Protein AF-A0A2V5M4J9-F1 (afdb_monomer_lite)

Sequence (105 aa):
ENNRIRSLRSKNKDLRDEFHAYTSADENSNRVGEFAIGTNIACTHIIGHILQDEKLPGVHIAFGHPYAEHTGANWVSKTHIDCVGRDFDVWFNGEQVMRGGKFLI

pLDDT: mean 96.08, std 2.66, range [74.31, 98.38]

Structure (mmCIF, N/CA/C/O backbone):
data_AF-A0A2V5M4J9-F1
#
_entry.id   AF-A0A2V5M4J9-F1
#
loop_
_atom_site.group_PDB
_atom_site.id
_atom_site.type_symbol
_atom_site.label_atom_id
_atom_site.label_alt_id
_atom_site.label_comp_id
_atom_site.label_asym_id
_atom_site.label_entity_id
_atom_site.label_seq_id
_atom_site.pdbx_PDB_ins_code
_atom_site.Cartn_x
_atom_site.Cartn_y
_atom_site.Cartn_z
_atom_site.occupancy
_atom_site.B_iso_or_equiv
_atom_site.auth_seq_id
_atom_site.auth_comp_id
_atom_site.auth_asym_id
_atom_site.auth_atom_id
_atom_site.pdbx_PDB_model_num
ATOM 1 N N . GLU A 1 1 ? 11.830 -9.648 1.959 1.00 92.56 1 GLU A N 1
ATOM 2 C CA . GLU A 1 1 ? 13.175 -9.847 2.545 1.00 92.56 1 GLU A CA 1
ATOM 3 C C . GLU A 1 1 ? 14.004 -8.615 2.230 1.00 92.56 1 GLU A C 1
ATOM 5 O O . GLU A 1 1 ? 13.890 -8.134 1.111 1.00 92.56 1 GLU A O 1
ATOM 10 N N . ASN A 1 2 ? 14.727 -8.044 3.199 1.00 94.00 2 ASN A N 1
ATOM 11 C CA . ASN A 1 2 ? 15.477 -6.788 3.016 1.00 94.00 2 ASN A CA 1
ATOM 12 C C . ASN A 1 2 ? 14.642 -5.669 2.358 1.00 94.00 2 ASN A C 1
ATOM 14 O O . ASN A 1 2 ? 15.060 -5.053 1.381 1.00 94.00 2 ASN A O 1
ATOM 18 N N . ASN A 1 3 ? 13.419 -5.461 2.860 1.00 93.88 3 ASN A N 1
ATOM 19 C CA . ASN A 1 3 ? 12.439 -4.486 2.355 1.00 93.88 3 ASN A CA 1
ATOM 20 C C . ASN A 1 3 ? 11.999 -4.696 0.898 1.00 93.88 3 ASN A C 1
ATOM 22 O O . ASN A 1 3 ? 11.500 -3.771 0.269 1.00 93.88 3 ASN A O 1
ATOM 26 N N . ARG A 1 4 ? 12.168 -5.906 0.354 1.00 97.62 4 ARG A N 1
ATOM 27 C CA . ARG A 1 4 ? 11.781 -6.261 -1.015 1.00 97.62 4 ARG A CA 1
ATOM 28 C C . ARG A 1 4 ? 10.781 -7.407 -1.063 1.00 97.62 4 ARG A C 1
ATOM 30 O O . ARG A 1 4 ? 10.797 -8.297 -0.199 1.00 97.62 4 ARG A O 1
ATOM 37 N N . ILE A 1 5 ? 9.947 -7.415 -2.100 1.00 97.56 5 ILE A N 1
ATOM 38 C CA . ILE A 1 5 ? 9.062 -8.543 -2.409 1.00 97.56 5 ILE A CA 1
ATOM 39 C C . ILE A 1 5 ? 9.921 -9.784 -2.677 1.00 97.56 5 ILE A C 1
ATOM 41 O O . ILE A 1 5 ? 10.812 -9.771 -3.520 1.00 97.56 5 ILE A O 1
ATOM 45 N N . ARG A 1 6 ? 9.636 -10.868 -1.948 1.00 97.44 6 ARG A N 1
ATOM 46 C CA . ARG A 1 6 ? 10.272 -12.186 -2.135 1.00 97.44 6 ARG A CA 1
ATOM 47 C C . ARG A 1 6 ? 9.352 -13.172 -2.856 1.00 97.44 6 ARG A C 1
ATOM 49 O O . ARG A 1 6 ? 9.812 -14.054 -3.569 1.00 97.44 6 ARG A O 1
ATOM 56 N N . SER A 1 7 ? 8.048 -13.071 -2.617 1.00 97.12 7 SER A N 1
ATOM 57 C CA . SER A 1 7 ? 7.055 -13.992 -3.164 1.00 97.12 7 SER A CA 1
ATOM 58 C C . SER A 1 7 ? 5.683 -13.339 -3.206 1.00 97.12 7 SER A C 1
ATOM 60 O O . SER A 1 7 ? 5.333 -12.618 -2.274 1.00 97.12 7 SER A O 1
ATOM 62 N N . LEU A 1 8 ? 4.892 -13.675 -4.223 1.00 97.25 8 L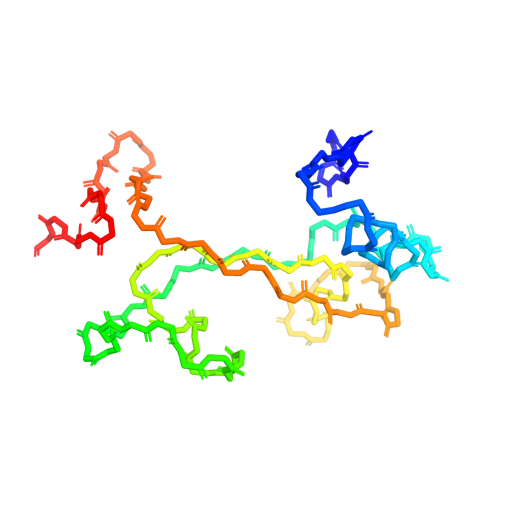EU A N 1
ATOM 63 C CA . LEU A 1 8 ? 3.516 -13.212 -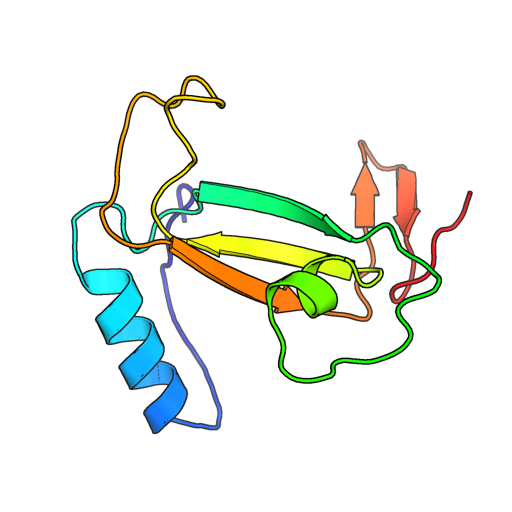4.397 1.00 97.25 8 LEU A CA 1
ATOM 64 C C . LEU A 1 8 ? 2.563 -14.405 -4.480 1.00 97.25 8 LEU A C 1
ATOM 66 O O . LEU A 1 8 ? 2.861 -15.412 -5.126 1.00 97.25 8 LEU A O 1
ATOM 70 N N . ARG A 1 9 ? 1.408 -14.305 -3.816 1.00 97.56 9 ARG A N 1
ATOM 71 C CA . ARG A 1 9 ? 0.365 -15.342 -3.810 1.00 97.56 9 ARG A CA 1
ATOM 72 C C . ARG A 1 9 ? -1.006 -14.679 -3.833 1.00 97.56 9 ARG A C 1
ATOM 74 O O . ARG A 1 9 ? -1.270 -13.793 -3.034 1.00 97.56 9 ARG A O 1
ATOM 81 N N . SER A 1 10 ? -1.880 -15.143 -4.718 1.00 97.44 10 SER A N 1
ATOM 82 C CA . SER A 1 10 ? -3.283 -14.735 -4.774 1.00 97.44 10 SER A CA 1
ATOM 83 C C . SER A 1 10 ? -4.113 -15.848 -5.404 1.00 97.44 10 SER A C 1
ATOM 85 O O . SER A 1 10 ? -3.596 -16.637 -6.199 1.00 97.44 10 SER A O 1
ATOM 87 N N . LYS A 1 11 ? -5.402 -15.912 -5.052 1.00 98.25 11 LYS A N 1
ATOM 88 C CA . LYS A 1 11 ? -6.378 -16.762 -5.755 1.00 98.25 11 LYS A CA 1
ATOM 89 C C . LYS A 1 11 ? -6.677 -16.217 -7.155 1.00 98.25 11 LYS A C 1
ATOM 91 O O . LYS A 1 11 ? -6.919 -17.003 -8.065 1.00 98.25 11 LYS A O 1
ATOM 96 N N . ASN A 1 12 ? -6.629 -14.894 -7.319 1.00 98.19 12 ASN A N 1
ATOM 97 C CA . ASN A 1 12 ? -6.725 -14.234 -8.615 1.00 98.19 12 ASN A CA 1
ATOM 98 C C . ASN A 1 12 ? -5.325 -14.203 -9.252 1.00 98.19 12 ASN A C 1
ATOM 100 O O . ASN A 1 12 ? -4.452 -13.459 -8.798 1.00 98.19 12 ASN A O 1
ATOM 104 N N . LYS A 1 13 ? -5.104 -15.072 -10.244 1.00 98.19 13 LYS A N 1
ATOM 105 C CA . LYS A 1 13 ? -3.802 -15.225 -10.907 1.00 98.19 13 LYS A CA 1
ATOM 106 C C . LYS A 1 13 ? -3.479 -14.038 -11.807 1.00 98.19 13 LYS A C 1
ATOM 108 O O . LYS A 1 13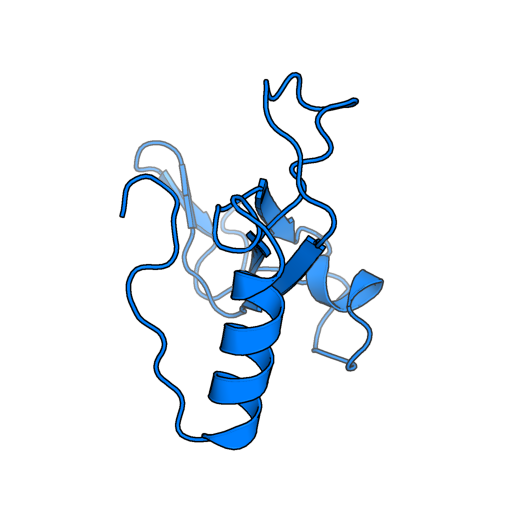 ? -2.346 -13.583 -11.764 1.00 98.19 13 LYS A O 1
ATOM 113 N N . ASP A 1 14 ? -4.472 -13.506 -12.513 1.00 98.38 14 ASP A N 1
ATOM 114 C CA . ASP A 1 14 ? -4.290 -12.372 -13.422 1.00 98.38 14 ASP A CA 1
ATOM 115 C C . ASP A 1 14 ? -3.839 -11.138 -12.635 1.00 98.38 14 ASP A C 1
ATOM 117 O O . ASP A 1 14 ? -2.789 -10.574 -12.921 1.00 98.38 14 ASP A O 1
ATOM 121 N N . LEU A 1 15 ? -4.523 -10.826 -11.526 1.00 97.44 15 LEU A N 1
ATOM 122 C CA . LEU A 1 15 ? -4.122 -9.734 -10.632 1.00 97.44 15 LEU A CA 1
ATOM 123 C C . LEU A 1 15 ? -2.712 -9.936 -10.061 1.00 97.44 15 LEU A C 1
ATOM 125 O O . LEU A 1 15 ? -1.943 -8.986 -9.943 1.00 97.44 15 LEU A O 1
ATOM 129 N N . ARG A 1 16 ? -2.361 -11.169 -9.669 1.00 98.12 16 ARG A N 1
ATOM 130 C CA . ARG A 1 16 ? -1.012 -11.472 -9.167 1.00 98.12 16 ARG A CA 1
ATOM 131 C C . ARG A 1 16 ? 0.038 -11.206 -10.243 1.00 98.12 16 ARG A C 1
ATOM 133 O O . ARG A 1 16 ? 1.092 -10.667 -9.917 1.00 98.12 16 ARG A O 1
ATOM 140 N N . ASP A 1 17 ? -0.231 -11.623 -11.474 1.00 98.38 17 ASP A N 1
ATOM 141 C CA . ASP A 1 17 ? 0.718 -11.538 -12.580 1.00 98.38 17 ASP A CA 1
ATOM 142 C C . ASP A 1 17 ? 0.858 -10.087 -13.069 1.00 98.38 17 ASP A C 1
ATOM 144 O O . ASP A 1 17 ? 1.980 -9.634 -13.294 1.00 98.38 17 ASP A O 1
ATOM 148 N N . GLU A 1 18 ? -0.234 -9.317 -13.095 1.00 98.25 18 GLU A N 1
ATOM 149 C CA . GLU A 1 18 ? -0.220 -7.865 -13.323 1.00 98.25 18 GLU A CA 1
ATOM 150 C C . GLU A 1 18 ? 0.551 -7.120 -12.225 1.00 98.25 18 GLU A C 1
ATOM 152 O O . GLU A 1 18 ? 1.429 -6.308 -12.521 1.00 98.25 18 GLU A O 1
ATOM 157 N N . PHE A 1 19 ? 0.294 -7.437 -10.952 1.00 98.00 19 PHE A N 1
ATOM 158 C CA . PHE A 1 19 ? 1.011 -6.833 -9.828 1.00 98.00 19 PHE A CA 1
ATOM 159 C C . PHE A 1 19 ? 2.508 -7.169 -9.859 1.00 98.00 19 PHE A C 1
ATOM 161 O O . PHE A 1 19 ? 3.355 -6.311 -9.608 1.00 98.00 19 PHE A O 1
ATOM 168 N N . HIS A 1 20 ? 2.856 -8.414 -10.198 1.00 98.25 20 HIS A N 1
ATOM 169 C CA . HIS A 1 20 ? 4.244 -8.832 -10.377 1.00 98.25 20 HIS A CA 1
ATOM 170 C C . HIS A 1 20 ? 4.920 -8.080 -11.527 1.00 98.25 20 HIS A C 1
ATOM 172 O O . HIS A 1 20 ? 6.048 -7.615 -11.368 1.00 98.25 20 HIS A O 1
ATOM 178 N N . ALA A 1 21 ? 4.241 -7.933 -12.668 1.00 98.38 21 ALA A N 1
ATOM 179 C CA . ALA A 1 21 ? 4.755 -7.170 -13.800 1.00 98.38 21 ALA A CA 1
ATOM 180 C C . ALA A 1 21 ? 4.994 -5.700 -13.424 1.00 98.38 21 ALA A C 1
ATOM 182 O O . ALA A 1 21 ? 6.077 -5.177 -13.685 1.00 98.38 21 ALA A O 1
ATOM 183 N N . TYR A 1 22 ? 4.034 -5.064 -12.744 1.00 98.25 22 TYR A N 1
ATOM 184 C CA . TYR A 1 22 ? 4.164 -3.681 -12.282 1.00 98.25 22 TYR A CA 1
ATOM 185 C C . TYR A 1 22 ? 5.343 -3.519 -11.311 1.00 98.25 22 TYR A C 1
ATOM 187 O O . TYR A 1 22 ? 6.201 -2.658 -11.493 1.00 98.25 22 TYR A O 1
ATOM 195 N N . THR A 1 23 ? 5.445 -4.403 -10.316 1.00 98.25 23 THR A N 1
ATOM 196 C CA . THR A 1 23 ? 6.524 -4.372 -9.312 1.00 98.25 23 THR A CA 1
ATOM 197 C C . THR A 1 23 ? 7.881 -4.868 -9.830 1.00 98.25 23 THR A C 1
ATOM 199 O O . THR A 1 23 ? 8.849 -4.887 -9.076 1.00 98.25 23 THR A O 1
ATOM 202 N N . SER A 1 24 ? 7.995 -5.211 -11.116 1.00 97.81 24 SER A N 1
ATOM 203 C CA . SER A 1 24 ? 9.257 -5.584 -11.776 1.00 97.81 24 SER A CA 1
ATOM 204 C C . SER A 1 24 ? 9.719 -4.567 -12.831 1.00 97.81 24 SER A C 1
ATOM 206 O O . SER A 1 24 ? 10.659 -4.851 -13.572 1.00 97.81 24 SER A O 1
ATOM 208 N N . ALA A 1 25 ? 9.058 -3.409 -12.942 1.00 97.88 25 ALA A N 1
ATOM 209 C CA . ALA A 1 25 ? 9.305 -2.436 -14.009 1.00 97.88 25 ALA A CA 1
ATOM 210 C C . ALA A 1 25 ? 10.699 -1.779 -13.956 1.00 97.88 25 ALA A C 1
ATOM 212 O O . ALA A 1 25 ? 11.282 -1.482 -15.002 1.00 97.88 25 ALA A O 1
ATOM 213 N N . ASP A 1 26 ? 11.243 -1.553 -12.762 1.00 97.75 26 ASP A N 1
ATOM 214 C CA . ASP A 1 26 ? 12.618 -1.113 -12.545 1.00 97.75 26 ASP A CA 1
ATOM 215 C C . ASP A 1 26 ? 13.254 -1.781 -11.320 1.00 97.75 26 ASP A C 1
ATOM 217 O O . ASP A 1 26 ? 12.617 -2.561 -10.610 1.00 97.75 26 ASP A O 1
ATOM 221 N N . GLU A 1 27 ? 14.538 -1.480 -11.088 1.00 97.62 27 GLU A N 1
ATOM 222 C CA . GLU A 1 27 ? 15.330 -2.060 -10.004 1.00 97.62 27 GLU A CA 1
ATOM 223 C C . GLU A 1 27 ? 14.595 -2.001 -8.665 1.00 97.62 27 GLU A C 1
ATOM 225 O O . GLU A 1 27 ? 14.601 -2.992 -7.940 1.00 97.62 27 GLU A O 1
ATOM 230 N N . ASN A 1 28 ? 13.943 -0.881 -8.341 1.00 98.19 28 ASN A N 1
ATOM 231 C CA . ASN A 1 28 ? 13.353 -0.618 -7.033 1.00 98.19 28 ASN A CA 1
ATOM 232 C C . ASN A 1 28 ? 11.822 -0.765 -6.989 1.00 98.19 28 ASN A C 1
ATOM 234 O O . ASN A 1 28 ? 11.246 -0.589 -5.915 1.00 98.19 28 ASN A O 1
ATOM 238 N N . SER A 1 29 ? 11.166 -1.155 -8.085 1.00 98.19 29 SER A N 1
ATOM 239 C CA . SER A 1 29 ? 9.702 -1.317 -8.158 1.00 98.19 29 SER A CA 1
ATOM 240 C C . SER A 1 29 ? 9.111 -2.312 -7.151 1.00 98.19 29 SER A C 1
ATOM 242 O O . SER A 1 29 ? 7.941 -2.220 -6.795 1.00 98.19 29 SER A O 1
ATOM 244 N N . ASN A 1 30 ? 9.907 -3.260 -6.659 1.00 98.19 30 ASN A N 1
ATOM 245 C CA . ASN A 1 30 ? 9.517 -4.250 -5.651 1.00 98.19 30 ASN A CA 1
ATOM 246 C C . ASN A 1 30 ? 10.052 -3.939 -4.245 1.00 98.19 30 ASN A C 1
ATOM 248 O O . ASN A 1 30 ? 9.984 -4.800 -3.360 1.00 98.19 30 ASN A O 1
ATOM 252 N N . ARG A 1 31 ? 10.638 -2.761 -4.029 1.00 98.06 31 ARG A N 1
ATOM 253 C CA . ARG A 1 31 ? 11.098 -2.311 -2.714 1.00 98.06 31 ARG A CA 1
ATOM 254 C C . ARG A 1 31 ? 9.976 -1.541 -2.023 1.00 98.06 31 ARG A C 1
ATOM 256 O O . ARG A 1 31 ? 9.289 -0.763 -2.668 1.00 98.06 31 ARG A O 1
ATOM 263 N N . VAL A 1 32 ? 9.789 -1.755 -0.723 1.00 97.56 32 VAL A N 1
ATOM 264 C CA . VAL A 1 32 ? 8.849 -0.966 0.087 1.00 97.56 32 VAL A CA 1
ATOM 265 C C . VAL A 1 32 ? 9.352 0.477 0.132 1.00 97.56 32 VAL A C 1
ATOM 267 O O . VAL A 1 32 ? 10.462 0.723 0.615 1.00 97.56 32 VAL A O 1
ATOM 270 N N . GLY A 1 33 ? 8.554 1.390 -0.416 1.00 96.62 33 GLY A N 1
ATOM 271 C CA . GLY A 1 33 ? 8.824 2.826 -0.451 1.00 96.62 33 GLY A CA 1
ATOM 272 C C . GLY A 1 33 ? 8.077 3.589 0.637 1.00 96.62 33 GLY A C 1
ATOM 273 O O . GLY A 1 33 ? 8.611 4.559 1.166 1.00 96.62 33 GLY A O 1
ATOM 274 N N . GLU A 1 34 ? 6.895 3.104 1.021 1.00 96.50 34 GLU A N 1
ATOM 275 C CA . GLU A 1 34 ? 6.036 3.748 2.013 1.00 96.50 34 GLU A CA 1
ATOM 276 C C . GLU A 1 34 ? 5.401 2.729 2.962 1.00 96.50 34 GLU A C 1
ATOM 278 O O . GLU A 1 34 ? 5.078 1.599 2.580 1.00 96.50 34 GLU A O 1
ATOM 283 N N . PHE A 1 35 ? 5.222 3.157 4.209 1.00 94.81 35 PHE A N 1
ATOM 284 C CA . PHE A 1 35 ? 4.450 2.470 5.232 1.00 94.81 35 PHE A CA 1
ATOM 285 C C . PHE A 1 35 ? 3.666 3.515 6.019 1.00 94.81 35 PHE A C 1
ATOM 287 O O . PHE A 1 35 ? 4.273 4.384 6.650 1.00 94.81 35 PHE A O 1
ATOM 294 N N . ALA A 1 36 ? 2.340 3.408 6.025 1.00 95.25 36 ALA A N 1
ATOM 295 C CA . ALA A 1 36 ? 1.496 4.339 6.757 1.00 95.25 36 ALA A CA 1
ATOM 296 C C . ALA A 1 36 ? 0.287 3.659 7.403 1.00 95.25 36 ALA A C 1
ATOM 298 O O . ALA A 1 36 ? -0.070 2.513 7.117 1.00 95.25 36 ALA A O 1
ATOM 299 N N . ILE A 1 37 ? -0.351 4.414 8.294 1.00 95.88 37 ILE A N 1
ATOM 300 C CA . ILE A 1 37 ? -1.565 4.026 9.004 1.00 95.88 37 ILE A CA 1
ATOM 301 C C . ILE A 1 37 ? -2.651 5.020 8.628 1.00 95.88 37 ILE A C 1
ATOM 303 O O . ILE A 1 37 ? -2.502 6.221 8.859 1.00 95.88 37 ILE A O 1
ATOM 307 N N . GLY A 1 38 ? -3.757 4.519 8.085 1.00 95.69 38 GLY A N 1
ATOM 308 C CA . GLY A 1 38 ? -4.936 5.344 7.864 1.00 95.69 38 GLY A CA 1
ATOM 309 C C . GLY A 1 38 ? -5.558 5.736 9.204 1.00 95.69 38 GLY A C 1
ATOM 310 O O . GLY A 1 38 ? -5.753 4.896 10.081 1.00 95.69 38 GLY A O 1
ATOM 311 N N .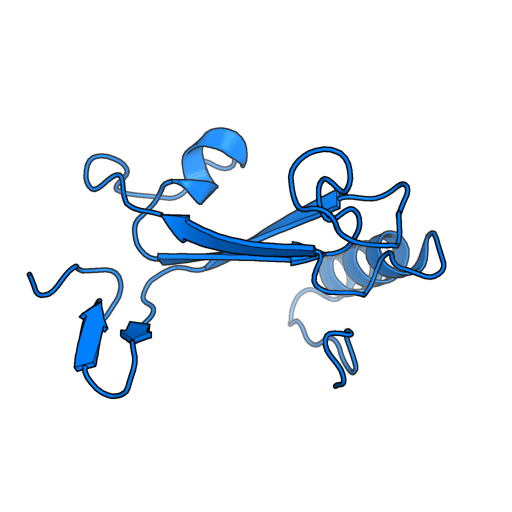 THR A 1 39 ? -5.844 7.021 9.395 1.00 95.44 39 THR A N 1
ATOM 312 C CA . THR A 1 39 ? -6.350 7.570 10.668 1.00 95.44 39 THR A CA 1
ATOM 313 C C . THR A 1 39 ? -7.754 8.157 10.556 1.00 95.44 39 THR A C 1
ATOM 315 O O . THR A 1 39 ? -8.330 8.585 11.557 1.00 95.44 39 THR A O 1
ATOM 318 N N . ASN A 1 40 ? -8.346 8.172 9.359 1.00 96.06 40 ASN A N 1
ATOM 319 C CA . ASN A 1 40 ? -9.643 8.795 9.142 1.00 96.06 40 ASN A CA 1
ATOM 320 C C . ASN A 1 40 ? -10.789 7.844 9.499 1.00 96.06 40 ASN A C 1
ATOM 322 O O . ASN A 1 40 ? -11.317 7.129 8.650 1.00 96.06 40 ASN A O 1
ATOM 326 N N . ILE A 1 41 ? -11.235 7.897 10.752 1.00 95.19 41 ILE A N 1
ATOM 327 C CA . ILE A 1 41 ? -12.344 7.078 11.264 1.00 95.19 41 ILE A CA 1
ATOM 328 C C . ILE A 1 41 ? -13.699 7.344 10.584 1.00 95.19 41 ILE A C 1
ATOM 330 O O . ILE A 1 41 ? -14.625 6.553 10.752 1.00 95.19 41 ILE A O 1
ATOM 334 N N . ALA A 1 42 ? -13.839 8.435 9.818 1.00 94.56 42 ALA A N 1
ATOM 335 C CA . ALA A 1 42 ? -15.045 8.695 9.032 1.00 94.56 42 ALA A CA 1
ATOM 336 C C . ALA A 1 42 ? -15.105 7.848 7.745 1.00 94.56 42 ALA A C 1
ATOM 338 O O . ALA A 1 42 ? -16.188 7.640 7.194 1.00 94.56 42 ALA A O 1
ATOM 339 N N . CYS A 1 43 ? -13.968 7.330 7.271 1.00 93.19 43 CYS A N 1
ATOM 340 C CA . CYS A 1 43 ? -13.919 6.365 6.176 1.00 93.19 43 CYS A CA 1
ATOM 341 C C . CYS A 1 43 ? -14.301 4.979 6.711 1.00 93.19 43 CYS A C 1
ATOM 343 O O . CYS A 1 43 ? -13.557 4.373 7.477 1.00 93.19 43 CYS A O 1
ATOM 345 N N . THR A 1 44 ? -15.468 4.468 6.313 1.00 91.81 44 THR A N 1
ATOM 346 C CA . THR A 1 44 ? -16.036 3.232 6.888 1.00 91.81 44 THR A CA 1
ATOM 347 C C . THR A 1 44 ? -15.894 1.998 5.999 1.00 91.81 44 THR A C 1
ATOM 349 O O . THR A 1 44 ? -16.040 0.877 6.481 1.00 91.81 44 THR A O 1
ATOM 352 N N . HIS A 1 45 ? -15.630 2.169 4.704 1.00 93.19 45 HIS A N 1
ATOM 353 C CA . HIS A 1 45 ? -15.507 1.073 3.746 1.00 93.19 45 HIS A CA 1
ATOM 354 C C . HIS A 1 45 ? -14.676 1.485 2.526 1.00 93.19 45 HIS A C 1
ATOM 356 O O . HIS A 1 45 ? -14.497 2.671 2.264 1.00 93.19 45 HIS A O 1
ATOM 362 N N . ILE A 1 46 ? -14.182 0.481 1.798 1.00 94.12 46 ILE A N 1
ATOM 363 C CA . ILE A 1 46 ? -13.458 0.655 0.535 1.00 94.12 46 ILE A CA 1
ATOM 364 C C . ILE A 1 46 ? -14.447 1.047 -0.555 1.00 94.12 46 ILE A C 1
ATOM 366 O O . ILE A 1 46 ? -15.478 0.386 -0.715 1.00 94.12 46 ILE A O 1
ATOM 370 N N . ILE A 1 47 ? -14.103 2.082 -1.312 1.00 94.88 47 ILE A N 1
ATOM 371 C CA . ILE A 1 47 ? -14.910 2.587 -2.427 1.00 94.88 47 ILE A CA 1
ATOM 372 C C . ILE A 1 47 ? -14.250 2.358 -3.792 1.00 94.88 47 ILE A C 1
ATOM 374 O O . ILE A 1 47 ? -14.869 2.633 -4.817 1.00 94.88 47 ILE A O 1
ATOM 378 N N . GLY A 1 48 ? 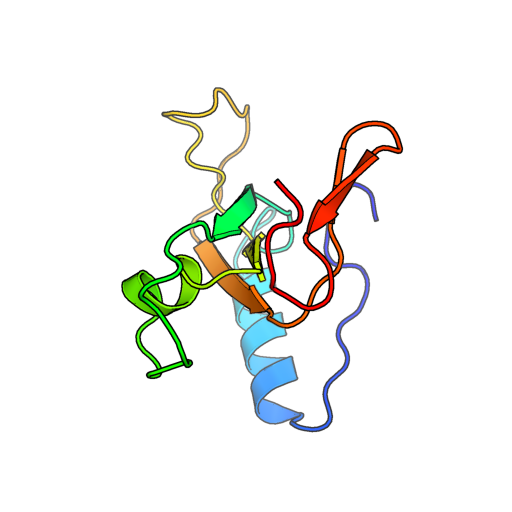-13.017 1.840 -3.825 1.00 94.19 48 GLY A N 1
ATOM 379 C CA . GLY A 1 48 ? -12.269 1.617 -5.065 1.00 94.19 48 GLY A CA 1
ATOM 380 C C . GLY A 1 48 ? -11.593 2.885 -5.585 1.00 94.19 48 GLY A C 1
ATOM 381 O O . GLY A 1 48 ? -11.339 3.003 -6.782 1.00 94.19 48 GLY A O 1
ATOM 382 N N . HIS A 1 49 ? -11.316 3.839 -4.696 1.00 94.94 49 HIS A N 1
ATOM 383 C CA . HIS A 1 49 ? -10.610 5.073 -5.011 1.00 94.94 49 HIS A CA 1
ATOM 384 C C . HIS A 1 49 ? -9.441 5.234 -4.046 1.00 94.94 49 HIS A C 1
ATOM 386 O O . HIS A 1 49 ? -9.613 5.695 -2.915 1.00 94.94 49 HIS A O 1
ATOM 392 N N . ILE A 1 50 ? -8.247 4.879 -4.523 1.00 94.50 50 ILE A N 1
ATOM 393 C CA . ILE A 1 50 ? -7.063 4.660 -3.687 1.00 94.50 50 ILE A CA 1
ATOM 394 C C . ILE A 1 50 ? -6.754 5.826 -2.740 1.00 94.50 50 ILE A C 1
ATOM 396 O O . ILE A 1 50 ? -6.625 5.609 -1.541 1.00 94.50 50 ILE A O 1
ATOM 400 N N . LEU A 1 51 ? -6.829 7.068 -3.236 1.00 93.62 51 LEU A N 1
ATOM 401 C CA . LEU A 1 51 ? -6.577 8.274 -2.437 1.00 93.62 51 LEU A CA 1
ATOM 402 C C . LEU A 1 51 ? -7.514 8.423 -1.232 1.00 93.62 51 LEU A C 1
ATOM 404 O O . LEU A 1 51 ? -7.221 9.187 -0.320 1.00 93.62 51 LEU A O 1
ATOM 408 N N . GLN A 1 52 ? -8.702 7.814 -1.248 1.00 95.19 52 GLN A N 1
ATOM 409 C CA . GLN A 1 52 ? -9.604 7.820 -0.089 1.00 95.19 52 GLN A CA 1
ATOM 410 C C . GLN A 1 52 ? -9.482 6.531 0.714 1.00 95.19 52 GLN A C 1
ATOM 412 O O . GLN A 1 52 ? -9.520 6.578 1.942 1.00 95.19 52 GLN A O 1
ATOM 417 N N . ASP A 1 53 ? -9.305 5.404 0.029 1.00 95.94 53 ASP A N 1
ATOM 418 C CA . ASP A 1 53 ? -9.198 4.092 0.656 1.00 95.94 53 ASP A CA 1
ATOM 419 C C . ASP A 1 53 ? -7.972 4.001 1.581 1.00 95.94 53 ASP A C 1
ATOM 421 O O . ASP A 1 53 ? -8.074 3.436 2.667 1.00 95.94 53 ASP A O 1
ATOM 425 N N . GLU A 1 54 ? -6.851 4.634 1.227 1.00 95.88 54 GLU A N 1
ATOM 426 C CA . GLU A 1 54 ? -5.619 4.656 2.036 1.00 95.88 54 GLU A CA 1
ATOM 427 C C . GLU A 1 54 ? -5.759 5.373 3.390 1.00 95.88 54 GLU A C 1
ATOM 429 O O . GLU A 1 54 ? -4.932 5.191 4.284 1.00 95.88 54 GLU A O 1
ATOM 434 N N . LYS A 1 55 ? -6.805 6.192 3.553 1.00 96.06 55 LYS A N 1
ATOM 435 C CA . LYS A 1 55 ? -7.075 6.945 4.787 1.00 96.06 55 LYS A CA 1
ATOM 436 C C . LYS A 1 55 ? -7.856 6.120 5.808 1.00 96.06 55 LYS A C 1
ATOM 438 O O . LYS A 1 55 ? -7.954 6.534 6.965 1.00 96.06 55 LYS A O 1
ATOM 443 N N . LEU A 1 56 ? -8.437 4.997 5.384 1.00 95.94 56 LEU A N 1
ATOM 444 C CA . LEU A 1 56 ? -9.261 4.129 6.218 1.00 95.94 56 LEU A CA 1
ATOM 445 C C . LEU A 1 56 ? -8.409 3.481 7.328 1.00 95.94 56 LEU A C 1
ATOM 447 O O . LEU A 1 56 ? -7.291 3.051 7.045 1.00 95.94 56 LEU A O 1
ATOM 451 N N . PRO A 1 57 ? -8.917 3.378 8.574 1.00 96.44 57 PRO A N 1
ATOM 452 C CA . PRO A 1 57 ? -8.228 2.706 9.671 1.00 96.44 57 PRO A CA 1
ATOM 453 C C . PRO A 1 57 ? -7.679 1.323 9.306 1.00 96.44 57 PRO A C 1
ATOM 455 O O . PRO A 1 57 ? -8.414 0.368 9.050 1.00 96.44 57 PRO A O 1
ATOM 458 N N . GLY A 1 58 ? -6.356 1.225 9.280 1.00 95.62 58 GLY A N 1
ATOM 459 C CA . GLY A 1 58 ? -5.643 0.057 8.788 1.00 95.62 58 GLY A CA 1
ATOM 460 C C . GLY A 1 58 ? -4.209 0.410 8.430 1.00 95.62 58 GLY A C 1
ATOM 461 O O . GLY A 1 58 ? -3.661 1.397 8.921 1.00 95.62 58 GLY A O 1
ATOM 462 N N . VAL A 1 59 ? -3.610 -0.403 7.569 1.00 95.69 59 VAL A N 1
ATOM 463 C CA . VAL A 1 59 ? -2.239 -0.212 7.093 1.00 95.69 59 VAL A CA 1
ATOM 464 C C . VAL A 1 59 ? -2.287 -0.062 5.586 1.00 95.69 59 VAL A C 1
ATOM 466 O O . VAL A 1 59 ? -2.929 -0.868 4.907 1.00 95.69 59 VAL A O 1
ATOM 469 N N . HIS A 1 60 ? -1.563 0.923 5.069 1.00 95.44 60 HIS A N 1
ATOM 470 C CA . HIS A 1 60 ? -1.171 0.919 3.671 1.00 95.44 60 HIS A CA 1
ATOM 471 C C . HIS A 1 60 ? 0.343 0.715 3.564 1.00 95.44 60 HIS A C 1
ATOM 473 O O . HIS A 1 60 ? 1.123 1.180 4.400 1.00 95.44 60 HIS A O 1
ATOM 479 N N . ILE A 1 61 ? 0.757 0.020 2.511 1.00 96.00 61 ILE A N 1
ATOM 480 C CA . ILE A 1 61 ? 2.153 -0.100 2.085 1.00 96.00 61 ILE A CA 1
ATOM 481 C C . ILE A 1 61 ? 2.222 0.274 0.614 1.00 96.00 61 ILE A C 1
ATOM 483 O O . ILE A 1 61 ? 1.396 -0.212 -0.158 1.00 96.00 61 ILE A O 1
ATOM 487 N N . ALA A 1 62 ? 3.239 1.039 0.223 1.00 97.31 62 ALA A N 1
ATOM 488 C CA . ALA A 1 62 ? 3.541 1.267 -1.184 1.00 97.31 62 ALA A CA 1
ATOM 489 C C . ALA A 1 62 ? 4.851 0.593 -1.598 1.00 97.31 62 ALA A C 1
ATOM 491 O O . ALA A 1 62 ? 5.838 0.580 -0.848 1.00 97.31 62 ALA A O 1
ATOM 492 N N . PHE A 1 63 ? 4.873 0.052 -2.816 1.00 98.25 63 PHE A N 1
ATOM 493 C CA . PHE A 1 63 ? 6.089 -0.449 -3.460 1.00 98.25 63 PHE A CA 1
ATOM 494 C C . PHE A 1 63 ? 6.554 0.508 -4.556 1.00 98.25 63 PHE A C 1
ATOM 496 O O . PHE A 1 63 ? 5.737 1.041 -5.307 1.00 98.25 63 PHE A O 1
ATOM 503 N N . GLY A 1 64 ? 7.869 0.696 -4.665 1.00 98.31 64 GLY A N 1
ATOM 504 C CA . GLY A 1 64 ? 8.483 1.622 -5.607 1.00 98.31 64 GLY A CA 1
ATOM 505 C C . GLY A 1 64 ? 8.893 2.936 -4.948 1.00 98.31 64 GLY A C 1
ATOM 506 O O . GLY A 1 64 ? 9.528 2.933 -3.899 1.00 98.31 64 GLY A O 1
ATOM 507 N N . HIS A 1 65 ? 8.613 4.059 -5.603 1.00 97.94 65 HIS A N 1
ATOM 508 C CA . HIS A 1 65 ? 9.203 5.357 -5.310 1.00 97.94 65 HIS A CA 1
ATOM 509 C C . HIS A 1 65 ? 8.909 5.796 -3.867 1.00 97.94 65 HIS A C 1
ATOM 511 O O . HIS A 1 65 ? 7.741 5.850 -3.490 1.00 97.94 65 HIS A O 1
ATOM 517 N N . PRO A 1 66 ? 9.929 6.143 -3.064 1.00 97.50 66 PRO A N 1
ATOM 518 C CA . PRO A 1 66 ? 9.757 6.457 -1.646 1.00 97.50 66 PRO A CA 1
ATOM 519 C C . PRO A 1 66 ? 9.521 7.954 -1.389 1.00 97.50 66 PRO A C 1
ATOM 521 O O . PRO A 1 66 ? 9.807 8.426 -0.292 1.00 97.50 66 PRO A O 1
ATOM 524 N N . TYR A 1 67 ? 9.141 8.727 -2.411 1.00 96.25 67 TYR A N 1
ATOM 525 C CA . TYR A 1 67 ? 9.156 10.197 -2.378 1.00 96.25 67 TYR A CA 1
ATOM 526 C C . TYR A 1 67 ? 10.505 10.732 -1.874 1.00 96.25 67 TYR A C 1
ATOM 528 O O . TYR A 1 67 ? 10.576 11.419 -0.854 1.00 96.25 67 TYR A O 1
ATOM 536 N N . ALA A 1 68 ? 11.602 10.345 -2.535 1.00 94.56 68 ALA A N 1
ATOM 537 C CA . ALA A 1 68 ? 12.974 10.593 -2.073 1.00 94.56 68 ALA A CA 1
ATOM 538 C C . ALA A 1 68 ? 13.263 12.080 -1.779 1.00 94.56 68 ALA A C 1
ATOM 540 O O . ALA A 1 68 ? 13.979 12.410 -0.834 1.00 94.56 68 ALA A O 1
ATOM 541 N N . GLU A 1 69 ? 12.637 12.968 -2.544 1.00 95.06 69 GLU A N 1
ATOM 542 C CA . GLU A 1 69 ? 12.605 14.423 -2.397 1.00 95.06 69 GLU A CA 1
ATOM 543 C C . GLU A 1 69 ? 12.013 14.921 -1.068 1.00 95.06 69 GLU A C 1
ATOM 545 O O . GLU A 1 69 ? 12.297 16.044 -0.649 1.00 95.06 69 GLU A O 1
ATOM 550 N N . HIS A 1 70 ? 11.211 14.099 -0.393 1.00 94.12 70 HIS A N 1
ATOM 551 C CA . HIS A 1 70 ? 10.548 14.413 0.874 1.00 94.12 70 HIS A CA 1
ATOM 552 C C . HIS A 1 70 ? 11.055 13.551 2.035 1.00 94.12 70 HIS A C 1
ATOM 554 O O . HIS A 1 70 ? 11.048 14.002 3.179 1.00 94.12 70 HIS A O 1
ATOM 560 N N . THR A 1 71 ? 11.512 12.327 1.758 1.00 93.38 71 THR A N 1
ATOM 561 C CA . THR A 1 71 ? 11.906 11.350 2.787 1.00 93.38 71 THR A CA 1
ATOM 562 C C . THR A 1 71 ? 13.413 11.266 3.021 1.00 93.38 71 THR A C 1
ATOM 564 O O . THR A 1 71 ? 13.842 10.701 4.026 1.00 93.38 71 THR A O 1
ATOM 567 N N . GLY A 1 72 ? 14.236 11.808 2.115 1.00 94.75 72 GLY A N 1
ATOM 568 C CA . GLY A 1 72 ? 15.697 11.699 2.183 1.00 94.75 72 GLY A CA 1
ATOM 569 C C . GLY A 1 72 ? 16.237 10.321 1.780 1.00 94.75 72 GLY A C 1
ATOM 570 O O . GLY A 1 72 ? 17.408 10.020 2.019 1.00 94.75 72 GLY A O 1
ATOM 571 N N . ALA A 1 73 ? 15.404 9.469 1.175 1.00 95.56 73 ALA A N 1
ATOM 572 C CA . ALA A 1 73 ? 15.845 8.198 0.618 1.00 95.56 73 ALA A CA 1
ATOM 573 C C . ALA A 1 73 ? 16.909 8.410 -0.477 1.00 95.56 73 ALA A C 1
ATOM 575 O O . ALA A 1 73 ? 16.796 9.288 -1.325 1.00 95.56 73 ALA A O 1
ATOM 576 N N . ASN A 1 74 ? 17.943 7.568 -0.497 1.00 96.31 74 ASN A N 1
ATOM 577 C CA . ASN A 1 74 ? 19.047 7.649 -1.463 1.00 96.31 74 ASN A CA 1
ATOM 578 C C . ASN A 1 74 ? 18.808 6.841 -2.754 1.00 96.31 74 ASN A C 1
ATOM 580 O O . ASN A 1 74 ? 19.760 6.463 -3.436 1.00 96.31 74 ASN A O 1
ATOM 584 N N . TRP A 1 75 ? 17.554 6.517 -3.059 1.00 96.38 75 TRP A N 1
ATOM 585 C CA . TRP A 1 75 ? 17.166 5.677 -4.187 1.00 96.38 75 TRP A CA 1
ATOM 586 C C . TRP A 1 75 ? 15.824 6.137 -4.751 1.00 96.38 75 TRP A C 1
ATOM 588 O O . TRP A 1 75 ? 15.015 6.735 -4.046 1.00 96.38 75 TRP A O 1
ATOM 598 N N . VAL A 1 76 ? 15.596 5.837 -6.028 1.00 97.19 76 VAL A N 1
ATOM 599 C CA . VAL A 1 76 ? 14.396 6.230 -6.774 1.00 97.19 76 VAL A CA 1
ATOM 600 C C . VAL A 1 76 ? 13.831 5.035 -7.542 1.00 97.19 76 VAL A C 1
ATOM 602 O O . VAL A 1 76 ? 14.513 4.028 -7.748 1.00 97.19 76 VAL A O 1
ATOM 605 N N . SER A 1 77 ? 12.577 5.154 -7.959 1.00 97.81 77 SER A N 1
ATOM 606 C CA . SER A 1 77 ? 11.841 4.219 -8.812 1.00 97.81 77 SER A CA 1
ATOM 607 C C . SER A 1 77 ? 10.857 5.020 -9.670 1.00 97.81 77 SER A C 1
ATOM 609 O O . SER A 1 77 ? 10.461 6.122 -9.300 1.00 97.81 77 SER A O 1
ATOM 611 N N . LYS A 1 78 ? 10.473 4.499 -10.830 1.00 97.31 78 LYS A N 1
ATOM 612 C CA . LYS A 1 78 ? 9.481 5.109 -11.730 1.00 97.31 78 LYS A CA 1
ATOM 613 C C . LYS A 1 78 ? 8.053 4.717 -11.364 1.00 97.31 78 LYS A C 1
ATOM 615 O O . LYS A 1 78 ? 7.106 5.341 -11.828 1.00 97.31 78 LYS A O 1
ATOM 620 N N . THR A 1 79 ? 7.908 3.651 -10.588 1.00 98.06 79 THR A N 1
ATOM 621 C CA . THR A 1 79 ? 6.624 3.097 -10.160 1.00 98.06 79 THR A CA 1
ATOM 622 C C . THR A 1 79 ? 6.315 3.488 -8.728 1.00 98.06 79 THR A C 1
ATOM 624 O O . THR A 1 79 ? 7.240 3.619 -7.934 1.00 98.06 79 THR A O 1
ATOM 627 N N . HIS A 1 80 ? 5.037 3.595 -8.385 1.00 97.62 80 HIS A N 1
ATOM 628 C CA . HIS A 1 80 ? 4.557 3.710 -7.011 1.00 97.62 80 HIS A CA 1
ATOM 629 C C . HIS A 1 80 ? 3.164 3.080 -6.967 1.00 97.62 80 HIS A C 1
ATOM 631 O O . HIS A 1 80 ? 2.273 3.521 -7.693 1.00 97.62 80 HIS A O 1
ATOM 637 N N . ILE A 1 81 ? 3.006 2.003 -6.199 1.00 97.06 81 ILE A N 1
ATOM 638 C CA . ILE A 1 81 ? 1.727 1.296 -6.085 1.00 97.06 81 ILE A CA 1
ATOM 639 C C . ILE A 1 81 ? 1.352 1.054 -4.635 1.00 97.06 81 ILE A C 1
ATOM 641 O O . ILE A 1 81 ? 2.034 0.318 -3.918 1.00 97.06 81 ILE A O 1
ATOM 645 N N . ASP A 1 82 ? 0.222 1.633 -4.256 1.00 96.94 82 ASP A N 1
ATOM 646 C CA . ASP A 1 82 ? -0.372 1.514 -2.936 1.00 96.94 82 ASP A CA 1
ATOM 647 C C . ASP A 1 82 ? -1.162 0.217 -2.778 1.00 96.94 82 ASP A C 1
ATOM 649 O O . ASP A 1 82 ? -1.965 -0.187 -3.624 1.00 96.94 82 ASP A O 1
ATOM 653 N N . CYS A 1 83 ? -0.946 -0.434 -1.644 1.00 95.25 83 CYS A N 1
ATOM 654 C CA . CYS A 1 83 ? -1.672 -1.608 -1.193 1.00 95.25 83 CYS A CA 1
ATOM 655 C C . CYS A 1 83 ? -2.300 -1.292 0.160 1.00 95.25 83 CYS A C 1
ATOM 657 O O . CYS A 1 83 ? -1.599 -1.182 1.166 1.00 95.25 83 CYS A O 1
ATOM 659 N N . VAL A 1 84 ? -3.626 -1.191 0.191 1.00 95.19 84 VAL A N 1
ATOM 660 C CA . VAL A 1 84 ? -4.386 -0.919 1.414 1.00 95.19 84 VAL A CA 1
ATOM 661 C C . VAL A 1 84 ? -4.919 -2.226 1.983 1.00 95.19 84 VAL A C 1
ATOM 663 O O . VAL A 1 84 ? -5.547 -3.018 1.275 1.00 95.19 84 VAL A O 1
ATOM 666 N N . GLY A 1 85 ? -4.708 -2.447 3.276 1.00 92.69 85 GLY A N 1
ATOM 667 C CA . GLY A 1 85 ? -5.357 -3.524 4.009 1.00 92.69 85 GLY A CA 1
ATOM 668 C C . GLY A 1 85 ? -6.087 -3.008 5.246 1.00 92.69 85 GLY A C 1
ATOM 669 O O . GLY A 1 85 ? -5.768 -1.965 5.817 1.00 92.69 85 GLY A O 1
ATOM 670 N N . ARG A 1 86 ? -7.102 -3.768 5.643 1.00 93.31 86 ARG A N 1
ATOM 671 C CA . ARG A 1 86 ? -8.030 -3.441 6.727 1.00 93.31 86 ARG A CA 1
ATOM 672 C C . ARG A 1 86 ? -7.923 -4.469 7.836 1.00 93.31 86 ARG A C 1
ATOM 674 O O . ARG A 1 86 ? -7.286 -5.505 7.662 1.00 93.31 86 ARG A O 1
ATOM 681 N N . ASP A 1 87 ? -8.597 -4.179 8.943 1.00 95.00 87 ASP A N 1
ATOM 682 C CA . ASP A 1 87 ? -8.773 -5.115 10.054 1.00 95.00 87 ASP A CA 1
ATOM 683 C C . ASP A 1 87 ? -7.439 -5.575 10.667 1.00 95.00 87 ASP A C 1
ATOM 685 O O . ASP A 1 87 ? -7.327 -6.673 11.208 1.00 95.00 87 ASP A O 1
ATOM 689 N N . PHE A 1 88 ? -6.416 -4.722 10.588 1.00 95.69 88 PHE A N 1
ATOM 690 C CA . PHE A 1 88 ? -5.116 -4.990 11.180 1.00 95.69 88 PHE A CA 1
ATOM 691 C C . PHE A 1 88 ? -5.113 -4.709 12.675 1.00 95.69 88 PHE A C 1
ATOM 693 O O . PHE A 1 88 ? -5.755 -3.778 13.170 1.00 95.69 88 PHE A O 1
ATOM 700 N N . ASP A 1 89 ? -4.293 -5.484 13.369 1.00 96.94 89 ASP A N 1
ATOM 701 C CA . ASP A 1 89 ? -3.759 -5.089 14.654 1.00 96.94 89 ASP A CA 1
ATOM 702 C C . ASP A 1 89 ? -2.411 -4.383 14.430 1.00 96.94 89 ASP A C 1
ATOM 704 O O . ASP A 1 89 ? -1.581 -4.851 13.644 1.00 96.94 89 ASP A O 1
ATOM 708 N N . VAL A 1 90 ? -2.185 -3.260 15.112 1.00 95.88 90 VAL A N 1
ATOM 709 C CA . VAL A 1 90 ? -0.957 -2.462 14.986 1.00 95.88 90 VAL A CA 1
ATOM 710 C C . VAL A 1 90 ? -0.356 -2.227 16.364 1.00 95.88 90 VAL A C 1
ATOM 712 O O . VAL A 1 90 ? -1.070 -1.862 17.302 1.00 95.88 90 VAL A O 1
ATOM 715 N N . TRP A 1 91 ? 0.963 -2.409 16.467 1.00 96.62 91 TRP A N 1
ATOM 716 C CA . TRP A 1 91 ? 1.739 -2.185 17.682 1.00 96.62 91 TRP A CA 1
ATOM 717 C C . TRP A 1 91 ? 2.895 -1.225 17.441 1.00 96.62 91 TRP A C 1
ATOM 719 O O . TRP A 1 91 ? 3.610 -1.353 16.447 1.00 96.62 91 TRP A O 1
ATOM 729 N N . PHE A 1 92 ? 3.143 -0.351 18.412 1.00 94.81 92 PHE A N 1
ATOM 730 C CA . PHE A 1 92 ? 4.346 0.468 18.497 1.00 94.81 92 PHE A CA 1
ATOM 731 C C . PHE A 1 92 ? 5.114 0.111 19.762 1.00 94.81 92 PHE A C 1
ATOM 733 O O . PHE A 1 92 ? 4.585 0.211 20.861 1.00 94.81 92 PHE A O 1
ATOM 740 N N . ASN A 1 93 ? 6.367 -0.329 19.617 1.00 95.44 93 ASN A N 1
ATOM 741 C CA . ASN A 1 93 ? 7.251 -0.655 20.745 1.00 95.44 93 ASN A CA 1
ATOM 742 C C . ASN A 1 93 ? 6.623 -1.602 21.794 1.00 95.44 93 ASN A C 1
ATOM 744 O O . ASN A 1 93 ? 6.903 -1.495 22.984 1.00 95.44 93 ASN A O 1
ATOM 748 N N . GLY A 1 94 ? 5.775 -2.536 21.351 1.00 95.94 94 GLY A N 1
ATOM 749 C CA . GLY A 1 94 ? 5.069 -3.492 22.213 1.00 95.94 94 GLY A CA 1
ATOM 750 C C . GLY A 1 94 ? 3.694 -3.030 22.710 1.00 95.94 94 GLY A C 1
ATOM 751 O O . GLY A 1 94 ? 2.932 -3.855 23.209 1.00 95.94 94 GLY A O 1
ATOM 752 N N . GLU A 1 95 ? 3.327 -1.765 22.520 1.00 97.25 95 GLU A N 1
ATOM 753 C CA . GLU A 1 95 ? 2.004 -1.233 22.847 1.00 97.25 95 GLU A CA 1
ATOM 754 C C . GLU A 1 95 ? 1.049 -1.394 21.662 1.00 97.25 95 GLU A C 1
ATOM 756 O O . GLU A 1 95 ? 1.353 -0.957 20.553 1.00 97.25 95 GLU A O 1
ATOM 761 N N . GLN A 1 96 ? -0.106 -2.031 21.877 1.00 97.25 96 GLN A N 1
ATOM 762 C CA . GLN A 1 96 ? -1.123 -2.158 20.833 1.00 97.25 96 GLN A CA 1
ATOM 763 C C . GLN A 1 96 ? -1.876 -0.834 20.689 1.00 97.25 96 GLN A C 1
ATOM 765 O O . GLN A 1 96 ? -2.567 -0.421 21.614 1.00 97.25 96 GLN A O 1
ATOM 770 N N . VAL A 1 97 ? -1.792 -0.207 19.517 1.00 96.88 97 VAL A N 1
ATOM 771 C CA . VAL A 1 97 ? -2.465 1.071 19.219 1.00 96.88 97 VAL A CA 1
ATOM 772 C C . VAL A 1 97 ? -3.722 0.891 18.368 1.00 96.88 97 VAL A C 1
ATOM 774 O O . VAL A 1 97 ? -4.619 1.733 18.394 1.00 96.88 97 VAL A O 1
ATOM 777 N N . MET A 1 98 ? -3.818 -0.222 17.635 1.00 97.31 98 MET A N 1
ATOM 778 C CA . MET A 1 98 ? -4.987 -0.591 16.837 1.00 97.31 98 MET A CA 1
ATOM 77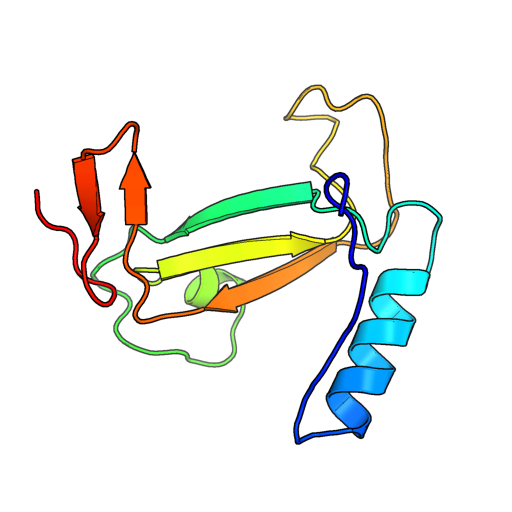9 C C . MET A 1 98 ? -5.294 -2.079 17.008 1.00 97.31 98 MET A C 1
ATOM 781 O O . MET A 1 98 ? -4.379 -2.908 17.016 1.00 97.31 98 MET A O 1
ATOM 785 N N . ARG A 1 99 ? -6.580 -2.418 17.126 1.00 97.62 99 ARG A N 1
ATOM 786 C CA . ARG A 1 99 ? -7.081 -3.794 17.128 1.00 97.62 99 ARG A CA 1
ATOM 787 C C . ARG A 1 99 ? -8.207 -3.962 16.117 1.00 97.62 99 ARG A C 1
ATOM 789 O O . ARG A 1 99 ? -9.229 -3.286 16.232 1.00 97.62 99 ARG A O 1
ATOM 796 N N . GLY A 1 100 ? -8.036 -4.858 15.150 1.00 96.12 100 GLY A N 1
ATOM 797 C CA . GLY A 1 100 ? -9.019 -5.136 14.103 1.00 96.12 100 GLY A CA 1
ATOM 798 C C . GLY A 1 100 ? -9.485 -3.873 13.376 1.00 96.12 100 GLY A C 1
ATOM 799 O O . GLY A 1 100 ? -10.687 -3.668 13.225 1.00 96.12 100 GLY A O 1
ATOM 800 N N . GLY A 1 101 ? -8.557 -2.982 13.010 1.00 94.75 101 GLY A N 1
ATOM 801 C CA . GLY A 1 101 ? -8.886 -1.722 12.332 1.00 94.75 101 GLY A CA 1
ATOM 802 C C . GLY A 1 101 ? -9.498 -0.640 13.233 1.00 94.75 101 GLY A C 1
ATOM 803 O O . GLY A 1 101 ? -9.982 0.369 12.730 1.00 94.75 101 GLY A O 1
ATOM 804 N N . LYS A 1 102 ? -9.513 -0.817 14.560 1.00 95.94 102 LYS A N 1
ATOM 805 C CA . LYS A 1 102 ? -10.028 0.178 15.516 1.00 95.94 102 LYS A CA 1
ATOM 806 C C . LYS A 1 102 ? -8.918 0.675 16.426 1.00 95.94 102 LYS A C 1
ATOM 808 O O . LYS A 1 102 ? -8.212 -0.133 17.023 1.00 95.94 102 LYS A O 1
ATOM 813 N N . PHE A 1 103 ? -8.775 1.989 16.546 1.00 95.94 103 PHE A N 1
ATOM 814 C CA . PHE A 1 103 ? -7.836 2.597 17.486 1.00 95.94 103 PHE A CA 1
ATOM 815 C C . PHE A 1 103 ? -8.209 2.254 18.940 1.00 95.94 103 PHE A C 1
ATOM 817 O O . PHE A 1 103 ? -9.393 2.160 19.265 1.00 95.94 103 PHE A O 1
ATOM 824 N N . LEU A 1 104 ? -7.199 2.022 19.786 1.00 95.75 104 LEU A N 1
ATOM 825 C CA . LEU A 1 104 ? -7.354 1.649 21.205 1.00 95.75 104 LEU A CA 1
ATOM 826 C C . LEU A 1 104 ? -7.145 2.813 22.191 1.00 95.75 104 LEU A C 1
ATOM 828 O O . LEU A 1 104 ? -7.205 2.600 23.400 1.00 95.75 104 LEU A O 1
ATOM 832 N N . ILE A 1 105 ? -6.874 4.003 21.661 1.00 74.31 105 ILE A N 1
ATOM 833 C CA . ILE A 1 105 ? -6.598 5.252 22.384 1.00 74.31 105 ILE A CA 1
ATOM 834 C C . ILE A 1 105 ? -7.885 5.985 22.751 1.00 74.31 105 ILE A C 1
ATOM 836 O O . ILE A 1 105 ? -8.811 5.994 21.908 1.00 74.31 105 ILE A O 1
#

Foldseek 3Di:
DQQFDPDFDDPPPVVRVVQVCQLVVDPFSGGWQDKDAQDPCVPDDDPPDCVSLCNQQFIKIKTFANPCVPPVDPDHGPGIDIDTDFQDFDDDPNHTQDGGSHGPD

Secondary structure (DSSP, 8-state):
-TTB------S-HHHHHHHHHHTTSSTTTTBEEEEEEE--TT--S--S-HHHHTTSSEEEEEEE---HHHH--S---S-EEEEEEES--EEETTEEEEETTEE--

Radius of gyration: 14.86 Å; chains: 1; bounding box: 35×31×37 Å